Protein AF-A0A0S8F5G3-F1 (afdb_monomer_lite)

Radius of gyration: 16.5 Å; chains: 1; bounding box: 45×25×39 Å

Foldseek 3Di:
DDPVVVCVLQPPVLVVLLVLLVVLLVLEDDAPDDQDCDDPSNCRRPVSLVVLVVSLVVLQVQLVVLVVVLVVDDDVVNVSSVVSNVSSVVSSVSSCVRCVRNVVSVVVD

Sequence (109 aa):
MSTKQLLSQLGVLRITLLALALLTVVLRPAPGAEAVYEGWAFVRTVLLPALAPLLFMGVMFDALMARVMMVEKGDAQRQRYRRVAWLSFATGVVLVVFWLPYFMGLWGT

pLDDT: mean 87.62, std 10.65, range [50.44, 97.62]

Secondary structure (DSSP, 8-state):
--HHHHHHHH-HHHHHHHHHHHHHHHTPPPTT-----SHHHHIIIIIHHHHHHHHHHHHHHHHHHHHHHHHHS-HHHHHHHHHHHHHHHHHHHHHHHHHHHHHHHHH--

Structure (mmCIF, N/CA/C/O backbone):
data_AF-A0A0S8F5G3-F1
#
_entry.id   AF-A0A0S8F5G3-F1
#
loop_
_atom_site.group_PDB
_atom_site.id
_atom_site.type_symbol
_atom_site.label_atom_id
_atom_site.label_alt_id
_atom_site.label_comp_id
_atom_site.label_asym_id
_atom_site.label_entity_id
_atom_site.label_seq_id
_atom_site.pdbx_PDB_ins_code
_atom_site.Cartn_x
_atom_site.Cartn_y
_atom_site.Cartn_z
_atom_site.occupancy
_atom_site.B_iso_or_equiv
_atom_site.auth_seq_id
_atom_site.auth_comp_id
_atom_site.auth_asym_id
_atom_site.auth_atom_id
_atom_site.pdbx_PDB_model_num
ATOM 1 N N . MET A 1 1 ? -23.349 -1.047 -2.632 1.00 50.44 1 MET A N 1
ATOM 2 C CA . MET A 1 1 ? -22.884 -0.084 -1.602 1.00 50.44 1 MET A CA 1
ATOM 3 C C . MET A 1 1 ? -22.523 1.216 -2.299 1.00 50.44 1 MET A C 1
ATOM 5 O O . MET A 1 1 ? -21.810 1.160 -3.289 1.00 50.44 1 MET A O 1
ATOM 9 N N . SER A 1 2 ? -23.033 2.360 -1.837 1.00 64.44 2 SER A N 1
ATOM 10 C CA . SER A 1 2 ? -22.714 3.664 -2.442 1.00 64.44 2 SER A CA 1
ATOM 11 C C . SER A 1 2 ? -21.271 4.084 -2.114 1.00 64.44 2 SER A C 1
ATOM 13 O O . SER A 1 2 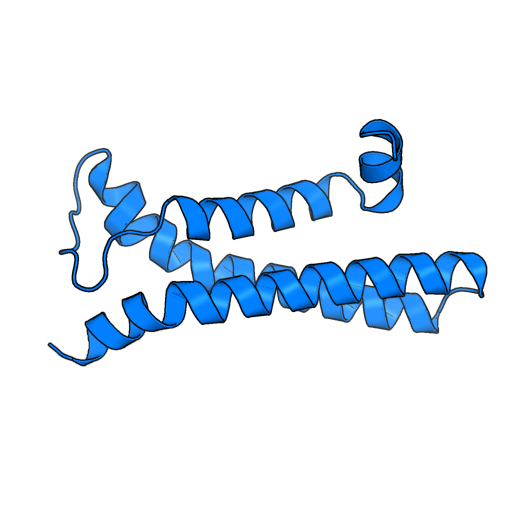? -20.807 3.859 -0.994 1.00 64.44 2 SER A O 1
ATOM 15 N N . THR A 1 3 ? -20.553 4.716 -3.049 1.00 64.19 3 THR A N 1
ATOM 16 C CA . THR A 1 3 ? -19.165 5.200 -2.858 1.00 64.19 3 THR A CA 1
ATOM 17 C C . THR A 1 3 ? -19.038 6.149 -1.661 1.00 64.19 3 THR A C 1
ATOM 19 O O . THR A 1 3 ? -18.063 6.085 -0.912 1.00 64.19 3 THR A O 1
ATOM 22 N N . LYS A 1 4 ? -20.080 6.949 -1.394 1.00 68.56 4 LYS A N 1
ATOM 23 C CA . LYS A 1 4 ? -20.170 7.829 -0.216 1.00 68.56 4 LYS A CA 1
ATOM 24 C C . LYS A 1 4 ? -20.211 7.054 1.111 1.00 68.56 4 LYS A C 1
ATOM 26 O O . LYS A 1 4 ? -19.621 7.493 2.094 1.00 68.56 4 LYS A O 1
ATOM 31 N N . GLN A 1 5 ? -20.856 5.884 1.142 1.00 65.19 5 GLN A N 1
ATOM 32 C CA . GLN A 1 5 ? -20.872 5.014 2.327 1.00 65.19 5 GLN A CA 1
ATOM 33 C C . GLN A 1 5 ? -19.525 4.324 2.553 1.00 65.19 5 GLN A C 1
ATOM 35 O O . GLN A 1 5 ? -19.135 4.132 3.700 1.00 65.19 5 GLN A O 1
ATOM 40 N N . LEU A 1 6 ? -18.794 3.974 1.489 1.00 60.22 6 LEU A N 1
ATOM 41 C CA . LEU A 1 6 ? -17.434 3.440 1.620 1.00 60.22 6 LEU A CA 1
ATOM 42 C C . LEU A 1 6 ? -16.488 4.481 2.232 1.00 60.22 6 LEU A C 1
ATOM 44 O O . LEU A 1 6 ? -15.765 4.162 3.175 1.00 60.22 6 LEU A O 1
ATOM 48 N N . LEU A 1 7 ? -16.565 5.734 1.770 1.00 64.56 7 LEU A N 1
ATOM 49 C CA . LEU A 1 7 ? -15.787 6.856 2.308 1.00 64.56 7 LEU A CA 1
ATOM 50 C C . LEU A 1 7 ? -16.056 7.100 3.801 1.00 64.56 7 LEU A C 1
ATOM 52 O O . LEU A 1 7 ? -15.105 7.256 4.567 1.00 64.56 7 LEU A O 1
ATOM 56 N N . SER A 1 8 ? -17.318 7.062 4.248 1.00 64.75 8 SER A N 1
ATOM 57 C CA . SER A 1 8 ? -17.636 7.251 5.674 1.00 64.75 8 SER A CA 1
ATOM 58 C C . SER A 1 8 ? -17.307 6.030 6.547 1.00 64.75 8 SER A C 1
ATOM 60 O O . SER A 1 8 ? -17.022 6.179 7.740 1.00 64.75 8 SER A O 1
ATOM 62 N N . GLN A 1 9 ? -17.300 4.816 5.976 1.00 63.00 9 GLN A N 1
ATOM 63 C CA . GLN A 1 9 ? -17.018 3.571 6.703 1.00 63.00 9 GLN A CA 1
ATOM 64 C C . GLN A 1 9 ? -15.526 3.219 6.794 1.00 63.00 9 GLN A C 1
ATOM 66 O O . GLN A 1 9 ? -15.084 2.680 7.809 1.00 63.00 9 GLN A O 1
ATOM 71 N N . LEU A 1 10 ? -14.716 3.530 5.792 1.00 69.25 10 LEU A N 1
ATOM 72 C CA . LEU A 1 10 ? -13.276 3.258 5.844 1.00 69.25 10 LEU A CA 1
ATOM 73 C C . LEU A 1 10 ? -12.487 4.479 6.323 1.00 69.25 10 LEU A C 1
ATOM 75 O O . LEU A 1 10 ? -11.468 4.323 6.993 1.00 69.25 10 LEU A O 1
ATOM 79 N N . GLY A 1 11 ? -13.004 5.685 6.086 1.00 82.94 11 GLY A N 1
ATOM 80 C CA . GLY A 1 11 ? -12.255 6.923 6.258 1.00 82.94 11 GLY A CA 1
ATOM 81 C C . GLY A 1 11 ? -11.360 7.178 5.045 1.00 82.94 11 GLY A C 1
ATOM 82 O O . GLY A 1 11 ? -10.753 6.256 4.498 1.00 82.94 11 GLY A O 1
ATOM 83 N N . VAL A 1 12 ? -11.286 8.443 4.627 1.00 86.56 12 VAL A N 1
ATOM 84 C CA . VAL A 1 12 ? -10.576 8.871 3.409 1.00 86.56 12 VAL A CA 1
ATOM 85 C C . VAL A 1 12 ? -9.124 8.393 3.411 1.00 86.56 12 VAL A C 1
ATOM 87 O O . VAL A 1 12 ? -8.680 7.807 2.432 1.00 86.56 12 VAL A O 1
ATOM 90 N N . LEU A 1 13 ? -8.424 8.543 4.540 1.00 88.31 13 LEU A N 1
ATOM 91 C CA . LEU A 1 13 ? -7.023 8.146 4.682 1.00 88.31 13 LEU A CA 1
ATOM 92 C C . LEU A 1 13 ? -6.778 6.670 4.331 1.00 88.31 13 LEU A C 1
ATOM 94 O O . LEU A 1 13 ? -5.829 6.363 3.615 1.00 88.31 13 LEU A O 1
ATOM 98 N N . ARG A 1 14 ? -7.645 5.758 4.794 1.00 91.06 14 ARG A N 1
ATOM 99 C CA . ARG A 1 14 ? -7.496 4.322 4.513 1.00 91.06 14 ARG A CA 1
ATOM 100 C C . ARG A 1 14 ? -7.709 4.020 3.045 1.00 91.06 14 ARG A C 1
ATOM 102 O O . ARG A 1 14 ? -6.944 3.265 2.465 1.00 91.06 14 ARG A O 1
ATOM 109 N N . ILE A 1 15 ? -8.728 4.624 2.436 1.00 91.44 15 ILE A N 1
ATOM 110 C CA . ILE A 1 15 ? -8.991 4.434 1.007 1.00 91.44 15 ILE A CA 1
ATOM 111 C C . ILE A 1 15 ? -7.798 4.923 0.192 1.00 91.44 15 ILE A C 1
ATOM 113 O O . ILE A 1 15 ? -7.356 4.206 -0.698 1.00 91.44 15 ILE A O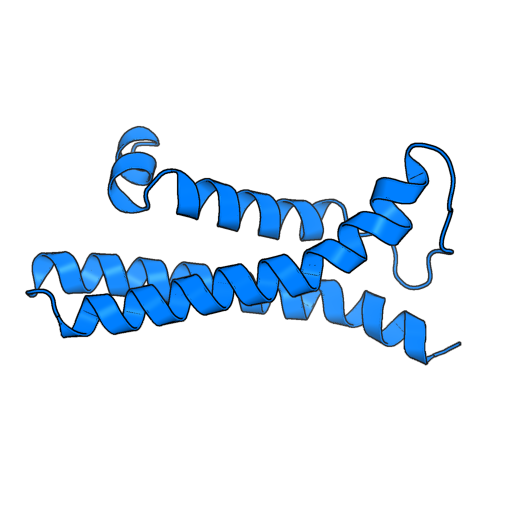 1
ATOM 117 N N . THR A 1 16 ? -7.240 6.087 0.529 1.00 93.12 16 THR A N 1
ATOM 118 C CA . THR A 1 16 ? -6.040 6.604 -0.133 1.00 93.12 16 THR A CA 1
ATOM 119 C C . THR A 1 16 ? -4.859 5.653 0.035 1.00 93.12 16 THR A C 1
ATOM 121 O O . THR A 1 16 ? -4.194 5.344 -0.948 1.00 93.12 16 THR A O 1
ATOM 124 N N . LEU A 1 17 ? -4.625 5.131 1.242 1.00 94.44 17 LEU A N 1
ATOM 125 C CA . LEU A 1 17 ? -3.537 4.187 1.500 1.00 94.44 17 LEU A CA 1
ATOM 126 C C . LEU A 1 17 ? -3.687 2.895 0.682 1.00 94.44 17 LEU A C 1
ATOM 128 O O . LEU A 1 17 ? -2.738 2.474 0.023 1.00 94.44 17 LEU A O 1
ATOM 132 N N . LEU A 1 18 ? -4.880 2.292 0.683 1.00 94.94 18 LEU A N 1
ATOM 133 C CA . LEU A 1 18 ? -5.164 1.081 -0.090 1.00 94.94 18 LEU A CA 1
ATOM 134 C C . LEU A 1 18 ? -5.063 1.344 -1.598 1.00 94.94 18 LEU A C 1
ATOM 136 O O . LEU A 1 18 ? -4.495 0.536 -2.326 1.00 94.94 18 LEU A O 1
ATOM 140 N N . ALA A 1 19 ? -5.566 2.486 -2.071 1.00 95.19 19 ALA A N 1
ATOM 141 C CA . ALA A 1 19 ? -5.482 2.870 -3.475 1.00 95.19 19 ALA A CA 1
ATOM 142 C C . ALA A 1 19 ? -4.029 3.067 -3.921 1.00 95.19 19 ALA A C 1
ATOM 144 O O . ALA A 1 19 ? -3.649 2.551 -4.967 1.00 95.19 19 ALA A O 1
ATOM 145 N N . LEU A 1 20 ? -3.203 3.748 -3.120 1.00 95.75 20 LEU A N 1
ATOM 146 C CA . LEU A 1 20 ? -1.777 3.917 -3.402 1.00 95.75 20 LEU A CA 1
ATOM 147 C C . LEU A 1 20 ? -1.043 2.573 -3.403 1.00 95.75 20 LEU A C 1
ATOM 149 O O . LEU A 1 20 ? -0.269 2.312 -4.319 1.00 95.75 20 LEU A O 1
ATOM 153 N N . ALA A 1 21 ? -1.318 1.701 -2.429 1.00 95.75 21 ALA A N 1
ATOM 154 C CA . ALA A 1 21 ? -0.754 0.354 -2.378 1.00 95.75 21 ALA A CA 1
ATOM 155 C C . ALA A 1 21 ? -1.085 -0.458 -3.640 1.00 95.75 21 ALA A C 1
ATOM 157 O O . ALA A 1 21 ? -0.206 -1.070 -4.237 1.00 95.75 21 ALA A O 1
ATOM 158 N N . LEU A 1 22 ? -2.338 -0.434 -4.092 1.00 96.44 22 LEU A N 1
ATOM 159 C CA . LEU A 1 22 ? -2.735 -1.139 -5.311 1.00 96.44 22 LEU A CA 1
ATOM 160 C C . LEU A 1 22 ? -2.180 -0.473 -6.576 1.00 96.44 22 LEU A C 1
ATOM 162 O O . LEU A 1 22 ? -1.839 -1.163 -7.535 1.00 96.44 22 LEU A O 1
ATOM 166 N N . LEU A 1 23 ? -2.031 0.852 -6.577 1.00 95.75 23 LEU A N 1
ATOM 167 C CA . LEU A 1 23 ? -1.443 1.581 -7.695 1.00 95.75 23 LEU A CA 1
ATOM 168 C C . LEU A 1 23 ? 0.009 1.155 -7.941 1.00 95.75 23 LEU A C 1
ATOM 170 O O . LEU A 1 23 ? 0.393 0.976 -9.096 1.00 95.75 23 LEU A O 1
ATOM 174 N N . THR A 1 24 ? 0.805 0.929 -6.888 1.00 94.44 24 THR A N 1
ATOM 175 C CA . THR A 1 24 ? 2.188 0.454 -7.070 1.00 94.44 24 THR A CA 1
ATOM 176 C C . THR A 1 24 ? 2.240 -0.941 -7.685 1.00 94.44 24 THR A C 1
ATOM 178 O O . THR A 1 24 ? 3.117 -1.207 -8.500 1.00 94.44 24 THR A O 1
ATOM 181 N N . VAL A 1 25 ? 1.273 -1.810 -7.373 1.00 93.94 25 VAL A N 1
ATOM 182 C CA . VAL A 1 25 ? 1.153 -3.142 -7.987 1.00 93.94 25 VAL A CA 1
ATOM 183 C C . VAL A 1 25 ? 0.844 -3.040 -9.478 1.00 93.94 25 VAL A C 1
ATOM 185 O O . VAL A 1 25 ? 1.468 -3.731 -10.281 1.00 93.94 25 VAL A O 1
ATOM 188 N N . VAL A 1 26 ? -0.092 -2.167 -9.860 1.00 94.38 26 VAL A N 1
ATOM 189 C CA . VAL A 1 26 ? -0.484 -1.966 -11.266 1.00 94.38 26 VAL A CA 1
ATOM 190 C C . VAL A 1 26 ? 0.662 -1.371 -12.083 1.00 94.38 26 VAL A C 1
ATOM 192 O O . VAL A 1 26 ? 0.899 -1.783 -13.215 1.00 94.38 26 VAL A O 1
ATOM 195 N N . LEU A 1 27 ? 1.390 -0.417 -11.505 1.00 92.81 27 LEU A N 1
ATOM 196 C CA . LEU A 1 27 ? 2.466 0.302 -12.184 1.00 92.81 27 LEU A CA 1
ATOM 197 C C . LEU A 1 27 ? 3.837 -0.375 -12.057 1.00 92.81 27 LEU A C 1
ATOM 199 O O . LEU A 1 27 ? 4.829 0.182 -12.538 1.00 92.81 27 LEU A O 1
ATOM 203 N N . ARG A 1 28 ? 3.913 -1.566 -11.446 1.00 90.25 28 ARG A N 1
ATOM 204 C CA . ARG A 1 28 ? 5.184 -2.255 -11.206 1.00 90.25 28 ARG A CA 1
ATOM 205 C C . ARG A 1 28 ? 6.006 -2.396 -12.504 1.00 90.25 28 ARG A C 1
ATOM 207 O O . ARG A 1 28 ? 5.440 -2.619 -13.588 1.00 90.25 28 ARG A O 1
ATOM 214 N N . PRO A 1 29 ? 7.335 -2.244 -12.436 1.00 89.62 29 PRO A N 1
ATOM 215 C CA . PRO A 1 29 ? 8.212 -2.583 -13.550 1.00 89.62 29 PRO A CA 1
ATOM 216 C C . PRO A 1 29 ? 8.222 -4.101 -13.795 1.00 89.62 29 PRO A C 1
ATOM 218 O O . PRO A 1 29 ? 7.804 -4.893 -12.946 1.00 89.62 29 PRO A O 1
ATOM 221 N N . ALA A 1 30 ? 8.677 -4.511 -14.980 1.00 86.25 30 ALA A N 1
ATOM 222 C CA . ALA A 1 30 ? 8.897 -5.925 -15.266 1.00 86.25 30 ALA A CA 1
ATOM 223 C C . ALA A 1 30 ? 10.021 -6.487 -14.366 1.00 86.25 30 ALA A C 1
ATOM 225 O O . ALA A 1 30 ? 10.936 -5.738 -14.009 1.00 86.25 30 ALA A O 1
ATOM 226 N N . PRO A 1 31 ? 9.979 -7.778 -13.990 1.00 82.62 31 PRO A N 1
ATOM 227 C CA . PRO A 1 31 ? 11.092 -8.417 -13.291 1.00 82.62 31 PRO A CA 1
ATOM 228 C C . PRO A 1 31 ? 12.390 -8.278 -14.098 1.00 82.62 31 PRO A C 1
ATOM 230 O O . PRO A 1 31 ? 12.375 -8.492 -15.308 1.00 82.62 31 PRO A O 1
ATOM 233 N N . GLY A 1 32 ? 13.488 -7.902 -13.436 1.00 79.12 32 GLY A N 1
ATOM 234 C CA . GLY A 1 32 ? 14.790 -7.698 -14.086 1.00 79.12 32 GLY A CA 1
ATOM 235 C C . GLY A 1 32 ? 14.920 -6.403 -14.898 1.00 79.12 32 GLY A C 1
ATOM 236 O O . GLY A 1 32 ? 15.892 -6.249 -15.628 1.00 79.12 32 GLY A O 1
ATOM 237 N N . ALA A 1 33 ? 13.962 -5.474 -14.805 1.00 84.44 33 ALA A N 1
ATOM 238 C CA . ALA A 1 33 ? 14.106 -4.161 -15.427 1.00 84.44 33 ALA A CA 1
ATOM 239 C C . ALA A 1 33 ? 15.287 -3.386 -14.818 1.00 84.44 33 ALA A C 1
ATOM 241 O O . ALA A 1 33 ? 15.407 -3.297 -13.595 1.00 84.44 33 ALA A O 1
ATOM 242 N N . GLU A 1 34 ? 16.120 -2.789 -15.672 1.00 84.50 34 GLU A N 1
ATOM 243 C CA . GLU A 1 34 ? 17.246 -1.962 -15.234 1.00 84.50 34 GLU A CA 1
ATOM 244 C C . GLU A 1 34 ? 16.777 -0.684 -14.525 1.00 84.50 34 GLU A C 1
ATOM 246 O O . GLU A 1 34 ? 15.762 -0.070 -14.875 1.00 84.50 34 GLU A O 1
ATOM 251 N N . ALA A 1 35 ? 17.545 -0.266 -13.518 1.00 86.69 35 ALA A N 1
ATOM 252 C CA . ALA A 1 35 ? 17.301 0.977 -12.807 1.00 86.69 35 ALA A CA 1
ATOM 253 C C . ALA A 1 35 ? 17.701 2.171 -13.684 1.00 86.69 35 ALA A C 1
ATOM 255 O O . ALA A 1 35 ? 18.881 2.438 -13.895 1.00 86.69 35 ALA A O 1
ATOM 256 N N . VAL A 1 36 ? 16.708 2.917 -14.168 1.00 90.94 36 VAL A N 1
ATOM 257 C CA . VAL A 1 36 ? 16.928 4.174 -14.889 1.00 90.94 36 VAL A CA 1
ATOM 258 C C . VAL A 1 36 ? 16.834 5.340 -13.908 1.00 90.94 36 VAL A C 1
ATOM 260 O O . VAL A 1 36 ? 15.852 5.455 -13.178 1.00 90.94 36 VAL A O 1
ATOM 263 N N . TYR A 1 37 ? 17.841 6.214 -13.893 1.00 89.81 37 TYR A N 1
ATOM 264 C CA . TYR A 1 37 ? 17.926 7.335 -12.944 1.00 89.81 37 TYR A CA 1
ATOM 265 C C . TYR A 1 37 ? 17.422 8.675 -13.494 1.00 89.81 37 TYR A C 1
ATOM 267 O O . TYR A 1 37 ? 17.472 9.687 -12.801 1.00 89.81 37 TYR A O 1
ATOM 275 N N . GLU A 1 38 ? 16.891 8.681 -14.717 1.00 90.06 38 GLU A N 1
ATOM 276 C CA . GLU A 1 38 ? 16.448 9.891 -15.404 1.00 90.06 38 GLU A CA 1
ATOM 277 C C . GLU A 1 38 ? 15.011 9.779 -15.935 1.00 90.06 38 GLU A C 1
ATOM 279 O O . GLU A 1 38 ? 14.499 8.700 -16.255 1.00 90.06 38 GLU A O 1
ATOM 284 N N . GLY A 1 39 ? 14.351 10.934 -16.040 1.00 89.44 39 GLY A N 1
ATOM 285 C CA . GLY A 1 39 ? 13.026 11.071 -16.639 1.00 89.44 39 GLY A CA 1
ATOM 286 C C . GLY A 1 39 ? 11.913 10.300 -15.919 1.00 89.44 39 GLY A C 1
ATOM 287 O O . GLY A 1 39 ? 11.995 9.958 -14.741 1.00 89.44 39 GLY A O 1
ATOM 288 N N . TRP A 1 40 ? 10.832 10.017 -16.649 1.00 89.38 40 TRP A N 1
ATOM 289 C CA . TRP A 1 40 ? 9.672 9.286 -16.119 1.00 89.38 40 TRP A CA 1
ATOM 290 C C . TRP A 1 40 ? 9.971 7.822 -15.772 1.00 89.38 40 TRP A C 1
ATOM 292 O O . TRP A 1 40 ? 9.249 7.222 -14.974 1.00 89.38 40 TRP A O 1
ATOM 302 N N . ALA A 1 41 ? 11.038 7.250 -16.335 1.00 89.56 41 ALA A N 1
ATOM 303 C CA . ALA A 1 41 ? 11.457 5.886 -16.042 1.00 89.56 41 ALA A CA 1
ATOM 304 C C . ALA A 1 41 ? 11.900 5.732 -14.578 1.00 89.56 41 ALA A C 1
ATOM 306 O O . ALA A 1 41 ? 11.493 4.760 -13.944 1.00 89.56 41 ALA A O 1
ATOM 307 N N . PHE A 1 42 ? 12.579 6.736 -14.004 1.00 92.00 42 PHE A N 1
ATOM 308 C CA . PHE A 1 42 ? 12.992 6.757 -12.593 1.00 92.00 42 PHE A CA 1
ATOM 309 C C . PHE A 1 42 ? 11.847 6.482 -11.615 1.00 92.00 42 PHE A C 1
ATOM 311 O O . PHE A 1 42 ? 11.988 5.696 -10.672 1.00 92.00 42 PHE A O 1
ATOM 318 N N . VAL A 1 43 ? 10.678 7.081 -11.860 1.00 90.56 43 VAL A N 1
ATOM 319 C CA . VAL A 1 43 ? 9.493 6.868 -11.019 1.00 90.56 43 VAL A CA 1
ATOM 320 C C . VAL A 1 43 ? 9.122 5.386 -10.992 1.00 90.56 43 VAL A C 1
ATOM 322 O O . VAL A 1 43 ? 8.808 4.834 -9.939 1.00 90.56 43 VAL A O 1
ATOM 325 N N . ARG A 1 44 ? 9.183 4.721 -12.145 1.00 90.12 44 ARG A N 1
ATOM 326 C CA . ARG A 1 44 ? 8.756 3.332 -12.287 1.00 90.12 44 ARG A CA 1
ATOM 327 C C . ARG A 1 44 ? 9.802 2.327 -11.815 1.00 90.12 44 ARG A C 1
ATOM 329 O O . ARG A 1 44 ? 9.430 1.329 -11.207 1.00 90.12 44 ARG A O 1
ATOM 336 N N . THR A 1 45 ? 11.077 2.573 -12.102 1.00 90.38 45 THR A N 1
ATOM 337 C CA . THR A 1 45 ? 12.169 1.614 -11.871 1.00 90.38 45 THR A CA 1
ATOM 338 C C . THR A 1 45 ? 12.851 1.787 -10.520 1.00 90.38 45 THR A C 1
ATOM 340 O O . THR A 1 45 ? 13.478 0.849 -10.044 1.00 90.38 45 THR A O 1
ATOM 343 N N . VAL A 1 46 ? 12.722 2.953 -9.878 1.00 90.56 46 VAL A N 1
ATOM 344 C CA . VAL A 1 46 ? 13.384 3.242 -8.594 1.00 90.56 46 VAL A CA 1
ATOM 345 C C . VAL A 1 46 ? 12.373 3.633 -7.521 1.00 90.56 46 VAL A C 1
ATOM 347 O O . VAL A 1 46 ? 12.314 2.999 -6.467 1.00 90.56 46 VAL A O 1
ATOM 350 N N . LEU A 1 47 ? 11.533 4.638 -7.789 1.00 92.94 47 LEU A N 1
ATOM 351 C CA . LEU A 1 47 ? 10.642 5.189 -6.764 1.00 92.94 47 LEU A CA 1
ATOM 352 C C . LEU A 1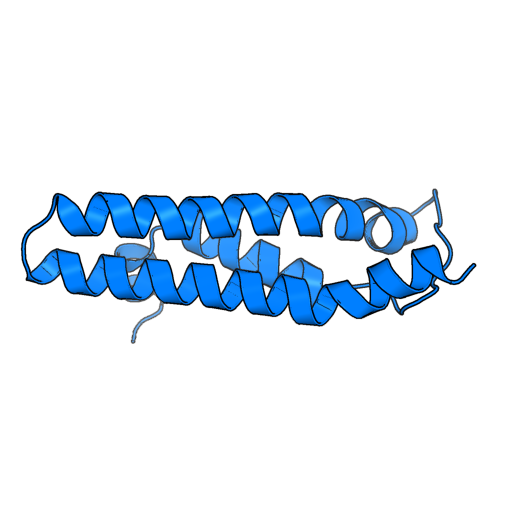 47 ? 9.534 4.207 -6.354 1.00 92.94 47 LEU A C 1
ATOM 354 O O . LEU A 1 47 ? 9.352 3.950 -5.167 1.00 92.94 47 LEU A O 1
ATOM 358 N N . LEU A 1 48 ? 8.795 3.634 -7.310 1.00 93.62 48 LEU A N 1
ATOM 359 C CA . LEU A 1 48 ? 7.713 2.685 -7.015 1.00 93.62 48 LEU A CA 1
ATOM 360 C C . LEU A 1 48 ? 8.192 1.437 -6.246 1.00 93.62 48 LEU A C 1
ATOM 362 O O . LEU A 1 48 ? 7.552 1.105 -5.243 1.00 93.62 48 LEU A O 1
ATOM 366 N N . PRO A 1 49 ? 9.307 0.778 -6.628 1.00 92.75 49 PRO A N 1
ATOM 367 C CA . PRO A 1 49 ? 9.880 -0.309 -5.838 1.00 92.75 49 PRO A CA 1
ATOM 368 C C . PRO A 1 49 ? 10.253 0.089 -4.411 1.00 92.75 49 PRO A C 1
ATOM 370 O O . PRO A 1 49 ? 10.048 -0.702 -3.496 1.00 92.75 49 PRO A O 1
ATOM 373 N N . ALA A 1 50 ? 10.749 1.312 -4.199 1.00 93.31 50 ALA A N 1
ATOM 374 C CA . ALA A 1 50 ? 11.059 1.818 -2.862 1.00 93.31 50 ALA A CA 1
ATOM 375 C C . ALA A 1 50 ? 9.794 2.112 -2.033 1.00 93.31 50 ALA A C 1
ATOM 377 O O . ALA A 1 50 ? 9.777 1.907 -0.819 1.00 93.31 50 ALA A O 1
ATOM 378 N N . LEU A 1 51 ? 8.708 2.555 -2.676 1.00 95.38 51 LEU A N 1
ATOM 379 C CA . LEU A 1 51 ? 7.426 2.813 -2.014 1.00 95.38 51 LEU A CA 1
ATOM 380 C C . LEU A 1 51 ? 6.680 1.530 -1.634 1.00 95.38 51 LEU A C 1
ATOM 382 O O . LEU A 1 51 ? 5.952 1.526 -0.643 1.00 95.38 51 LEU A O 1
ATOM 386 N N . ALA A 1 52 ? 6.845 0.444 -2.390 1.00 95.00 52 ALA A N 1
ATOM 387 C CA . ALA A 1 52 ? 6.163 -0.824 -2.140 1.00 95.00 52 ALA A CA 1
ATOM 388 C C . ALA A 1 52 ? 6.324 -1.356 -0.695 1.00 95.00 52 ALA A C 1
ATOM 390 O O . ALA A 1 52 ? 5.297 -1.599 -0.053 1.00 95.00 52 ALA A O 1
ATOM 391 N N . PRO A 1 53 ? 7.542 -1.484 -0.122 1.00 95.56 53 PRO A N 1
ATOM 392 C CA . PRO A 1 53 ? 7.711 -1.911 1.266 1.00 95.56 53 PRO A CA 1
ATOM 393 C C . PRO A 1 53 ? 7.180 -0.883 2.277 1.00 95.56 53 PRO A C 1
ATOM 395 O O . PRO A 1 53 ? 6.636 -1.277 3.306 1.00 95.56 53 PRO A O 1
ATOM 398 N N . LEU A 1 54 ? 7.262 0.423 1.991 1.00 96.94 54 LEU A N 1
ATOM 399 C CA . LEU A 1 54 ? 6.710 1.462 2.874 1.00 96.94 54 LEU A CA 1
ATOM 400 C C . LEU A 1 54 ? 5.182 1.369 2.960 1.00 96.94 54 LEU A C 1
ATOM 402 O O . LEU A 1 54 ? 4.607 1.412 4.048 1.00 96.94 54 LEU A O 1
ATOM 406 N N . LEU A 1 55 ? 4.521 1.195 1.815 1.00 97.12 55 LEU A N 1
ATOM 407 C CA . LEU A 1 55 ? 3.074 1.020 1.745 1.00 97.12 55 LEU A CA 1
ATOM 408 C C . LEU A 1 55 ? 2.646 -0.315 2.352 1.00 97.12 55 LEU A C 1
ATOM 410 O O . LEU A 1 55 ? 1.634 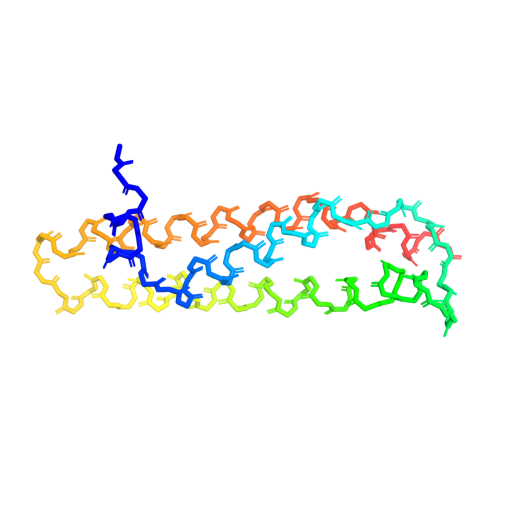-0.353 3.046 1.00 97.12 55 LEU A O 1
ATOM 414 N N . PHE A 1 56 ? 3.431 -1.382 2.174 1.00 97.50 56 PHE A N 1
ATOM 415 C CA . PHE A 1 56 ? 3.212 -2.643 2.880 1.00 97.50 56 PHE A CA 1
ATOM 416 C C . PHE A 1 56 ? 3.200 -2.428 4.397 1.00 97.50 56 PHE A C 1
ATOM 418 O O . PHE A 1 56 ? 2.222 -2.791 5.052 1.00 97.50 56 PHE A O 1
ATOM 425 N N . MET A 1 57 ? 4.224 -1.768 4.948 1.00 97.44 57 MET A N 1
ATOM 426 C CA . MET A 1 57 ? 4.289 -1.472 6.382 1.00 97.44 57 MET A CA 1
ATOM 427 C C . MET A 1 57 ? 3.104 -0.620 6.841 1.00 97.44 57 MET A C 1
ATOM 429 O O . MET A 1 57 ? 2.468 -0.948 7.841 1.00 97.44 57 MET A O 1
ATOM 433 N N . GLY A 1 58 ? 2.749 0.426 6.089 1.00 96.44 58 GLY A N 1
ATOM 434 C CA . GLY A 1 58 ? 1.603 1.281 6.407 1.00 96.44 58 GLY A CA 1
ATOM 435 C C . GLY A 1 58 ? 0.274 0.519 6.427 1.00 96.44 58 GLY A C 1
ATOM 436 O O . GLY A 1 58 ? -0.534 0.691 7.339 1.00 96.44 58 GLY A O 1
ATOM 437 N N . VAL A 1 59 ? 0.050 -0.363 5.453 1.00 97.00 59 VAL A N 1
ATOM 438 C CA . VAL A 1 59 ? -1.169 -1.177 5.365 1.00 97.00 59 VAL A CA 1
ATOM 439 C C . VAL A 1 59 ? -1.213 -2.238 6.474 1.00 97.00 59 VAL A C 1
ATOM 441 O O . VAL A 1 59 ? -2.271 -2.460 7.066 1.00 97.00 59 VAL A O 1
ATOM 444 N N . MET A 1 60 ? -0.085 -2.869 6.815 1.00 97.56 60 MET A N 1
ATOM 445 C CA . MET A 1 60 ? -0.013 -3.801 7.951 1.00 97.56 60 MET A CA 1
ATOM 446 C C . MET A 1 60 ? -0.247 -3.094 9.284 1.00 97.56 60 MET A C 1
ATOM 448 O O . MET A 1 60 ? -0.956 -3.618 10.146 1.00 97.56 60 MET A O 1
ATOM 452 N N . PHE A 1 61 ? 0.275 -1.878 9.434 1.00 96.94 61 PHE A N 1
ATOM 453 C CA . PHE A 1 61 ? 0.012 -1.047 10.599 1.00 96.94 61 PHE A CA 1
ATOM 454 C C . PHE A 1 61 ? -1.475 -0.683 10.720 1.00 96.94 61 PHE A C 1
ATOM 456 O O . PHE A 1 61 ? -2.048 -0.801 11.802 1.00 96.94 61 PHE A O 1
ATOM 463 N N . ASP A 1 62 ? -2.144 -0.326 9.619 1.00 94.44 62 ASP A N 1
ATOM 464 C CA . ASP A 1 62 ? -3.593 -0.083 9.633 1.00 94.44 62 ASP A CA 1
ATOM 465 C C . ASP A 1 62 ? -4.388 -1.351 9.996 1.00 94.44 62 ASP A C 1
ATOM 467 O O . ASP A 1 62 ? -5.329 -1.281 10.789 1.00 94.44 62 ASP A O 1
ATOM 471 N N . ALA A 1 63 ? -3.974 -2.525 9.503 1.00 95.06 63 ALA A N 1
ATOM 472 C CA . ALA A 1 63 ? -4.588 -3.798 9.882 1.00 95.06 63 ALA A CA 1
ATOM 473 C C . ALA A 1 63 ? -4.455 -4.075 11.391 1.00 95.06 63 ALA A C 1
ATOM 475 O O . ALA A 1 63 ? -5.429 -4.470 12.041 1.00 95.06 63 ALA A O 1
ATOM 476 N N . LEU A 1 64 ? -3.271 -3.824 11.961 1.00 95.44 64 LEU A N 1
ATOM 477 C CA . LEU A 1 64 ? -3.006 -3.944 13.394 1.00 95.44 64 LEU A CA 1
ATOM 478 C C . LEU A 1 64 ? -3.876 -2.973 14.200 1.00 95.44 64 LEU A C 1
ATOM 480 O O . LEU A 1 64 ? -4.573 -3.397 15.120 1.00 95.44 64 LEU A O 1
ATOM 484 N N . MET A 1 65 ? -3.900 -1.694 13.826 1.00 93.25 65 MET A N 1
ATOM 485 C CA . MET A 1 65 ? -4.700 -0.673 14.508 1.00 93.25 65 MET A CA 1
ATOM 486 C C . MET A 1 65 ? -6.195 -0.981 14.436 1.00 93.25 65 MET A C 1
ATOM 488 O O . MET A 1 65 ? -6.916 -0.799 15.416 1.00 93.25 65 MET A O 1
ATOM 492 N N . ALA A 1 66 ? -6.675 -1.515 13.311 1.00 92.00 66 ALA A N 1
ATOM 493 C CA . ALA A 1 66 ? -8.048 -1.984 13.200 1.00 92.00 66 ALA A CA 1
ATOM 494 C C . ALA A 1 66 ? -8.335 -3.142 14.170 1.00 92.00 66 ALA A C 1
ATOM 496 O O . ALA A 1 66 ? -9.399 -3.162 14.788 1.00 92.00 66 ALA A O 1
ATOM 497 N N . ARG A 1 67 ? -7.392 -4.073 14.369 1.00 91.50 67 ARG A N 1
ATOM 498 C CA . ARG A 1 67 ? -7.532 -5.130 15.383 1.00 91.50 67 ARG A CA 1
ATOM 499 C C . ARG A 1 67 ? -7.517 -4.590 16.811 1.00 91.50 67 ARG A C 1
ATOM 501 O O . ARG A 1 67 ? -8.328 -5.052 17.605 1.00 91.50 67 ARG A O 1
ATOM 508 N N . VAL A 1 68 ? -6.658 -3.621 17.124 1.00 91.44 68 VAL A N 1
ATOM 509 C CA . VAL A 1 68 ? -6.615 -2.971 18.448 1.00 91.44 68 VAL A CA 1
ATOM 510 C C . VAL A 1 68 ? -7.955 -2.293 18.747 1.00 91.44 68 VAL A C 1
ATOM 512 O O . VAL A 1 68 ? -8.608 -2.611 19.737 1.00 91.44 68 VAL A O 1
ATOM 515 N N . MET A 1 69 ? -8.447 -1.468 17.821 1.00 88.56 69 MET A N 1
ATOM 516 C CA . MET A 1 69 ? -9.733 -0.767 17.951 1.00 88.56 69 MET A CA 1
ATOM 517 C C . MET A 1 69 ? -10.934 -1.720 18.045 1.00 88.56 69 MET A C 1
ATOM 519 O O . MET A 1 69 ? -11.954 -1.390 18.645 1.00 88.56 69 MET A O 1
ATOM 523 N N . MET A 1 70 ? -10.836 -2.914 17.453 1.00 88.25 70 MET A N 1
ATOM 524 C CA . MET A 1 70 ? -11.875 -3.942 17.539 1.00 88.25 70 MET A CA 1
ATOM 525 C C . MET A 1 70 ? -12.047 -4.489 18.965 1.00 88.25 70 MET A C 1
ATOM 527 O O . MET A 1 70 ? -13.139 -4.946 19.292 1.00 88.25 70 MET A O 1
ATOM 531 N N . VAL A 1 71 ? -10.995 -4.475 19.791 1.00 85.94 71 VAL A N 1
ATOM 532 C CA . VAL A 1 71 ? -11.052 -4.947 21.186 1.00 85.94 71 VAL A CA 1
ATOM 533 C C . VAL A 1 71 ? -11.713 -3.907 22.095 1.00 85.94 71 VAL A C 1
ATOM 535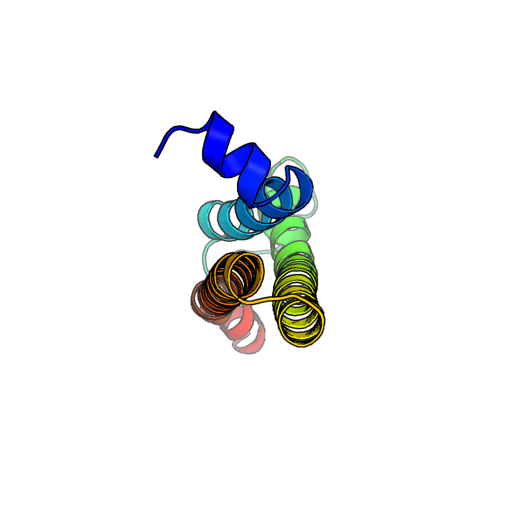 O O . VAL A 1 71 ? -12.418 -4.275 23.027 1.00 85.94 71 VAL A O 1
ATOM 538 N N . GLU A 1 72 ? -11.553 -2.620 21.790 1.00 82.00 72 GLU A N 1
ATOM 539 C CA . GLU A 1 72 ? -12.058 -1.513 22.614 1.00 82.00 72 GLU A CA 1
ATOM 540 C C . GLU A 1 72 ? -13.524 -1.123 22.344 1.00 82.00 72 GLU A C 1
ATOM 542 O O . GLU A 1 72 ? -14.115 -0.364 23.114 1.00 82.00 72 GLU A O 1
ATOM 547 N N . LYS A 1 73 ? -14.127 -1.567 21.231 1.00 80.38 73 LYS A N 1
ATOM 548 C CA . LYS A 1 73 ? -15.454 -1.102 20.778 1.00 80.38 73 LYS A CA 1
ATOM 549 C C . LYS A 1 73 ? -16.519 -2.205 20.828 1.00 80.38 73 LYS A C 1
ATOM 551 O O . LYS A 1 73 ? -16.236 -3.368 20.557 1.00 80.38 73 LYS A O 1
ATOM 556 N N . GLY A 1 74 ? -17.768 -1.805 21.100 1.00 77.56 74 GLY A N 1
ATOM 557 C CA . GLY A 1 74 ? -18.946 -2.687 21.123 1.00 77.56 74 GLY A CA 1
ATOM 558 C C . GLY A 1 74 ? -19.309 -3.323 19.769 1.00 77.56 74 GLY A C 1
ATOM 559 O O . GLY A 1 74 ? -18.718 -3.021 18.727 1.00 77.56 74 GLY A O 1
ATOM 560 N N . ASP A 1 75 ? -20.315 -4.202 19.777 1.00 72.62 75 ASP A N 1
ATOM 561 C CA . ASP A 1 75 ? -20.551 -5.207 18.724 1.00 72.62 75 ASP A CA 1
ATOM 562 C C . ASP A 1 75 ? -20.782 -4.661 17.302 1.00 72.62 75 ASP A C 1
ATOM 564 O O . ASP A 1 75 ? -20.268 -5.228 16.331 1.00 72.62 75 ASP A O 1
ATOM 568 N N . ALA A 1 76 ? -21.492 -3.539 17.142 1.00 71.44 76 ALA A N 1
ATOM 569 C CA . ALA A 1 76 ? -21.766 -2.962 15.820 1.00 71.44 76 ALA A CA 1
ATOM 570 C C . ALA A 1 76 ? -20.499 -2.389 15.147 1.00 71.44 76 ALA A C 1
ATOM 572 O O . ALA A 1 76 ? -20.268 -2.573 13.948 1.00 71.44 76 ALA A O 1
ATOM 573 N N . GLN A 1 77 ? -19.623 -1.741 15.918 1.00 78.38 77 GLN A N 1
ATOM 574 C CA . GLN A 1 77 ? -18.350 -1.198 15.437 1.00 78.38 77 GLN A CA 1
ATOM 575 C C . GLN A 1 77 ? -17.319 -2.313 15.229 1.00 78.38 77 GLN A C 1
ATOM 577 O O . GLN A 1 77 ? -16.489 -2.229 14.319 1.00 78.38 77 GLN A O 1
ATOM 582 N N . ARG A 1 78 ? -17.419 -3.401 15.997 1.00 83.25 78 ARG A N 1
ATOM 583 C CA . ARG A 1 78 ? -16.524 -4.558 15.926 1.00 83.25 78 ARG A CA 1
ATOM 584 C C . ARG A 1 78 ? -16.481 -5.197 14.534 1.00 83.25 78 ARG A C 1
ATOM 586 O O . ARG A 1 78 ? -15.404 -5.486 14.011 1.00 83.25 78 ARG A O 1
ATOM 593 N N . GLN A 1 79 ? -17.634 -5.354 13.878 1.00 84.31 79 GLN A N 1
ATOM 594 C CA . GLN A 1 79 ? -17.692 -5.912 12.518 1.00 84.31 79 GLN A CA 1
ATOM 595 C C . GLN A 1 79 ? -17.071 -4.993 11.457 1.00 84.31 79 GLN A C 1
ATOM 597 O O . GLN A 1 79 ? -16.516 -5.476 10.465 1.00 84.31 79 GLN A O 1
ATOM 602 N N . ARG A 1 80 ? -17.164 -3.670 11.641 1.00 84.62 80 ARG A N 1
ATOM 603 C CA . ARG A 1 80 ? -16.548 -2.681 10.746 1.00 84.62 80 ARG A CA 1
ATOM 604 C C . ARG A 1 80 ? -15.025 -2.764 10.827 1.00 84.62 80 ARG A C 1
ATOM 606 O O . ARG A 1 80 ? -14.382 -2.897 9.790 1.00 84.62 80 ARG A O 1
ATOM 613 N N . TYR A 1 81 ? -14.459 -2.768 12.033 1.00 88.62 81 TYR A N 1
ATOM 614 C CA . TYR A 1 81 ? -13.010 -2.894 12.222 1.00 88.62 81 TYR A CA 1
ATOM 615 C C . TYR A 1 81 ? -12.467 -4.250 11.765 1.00 88.62 81 TYR A C 1
ATOM 617 O O . TYR A 1 81 ? -11.401 -4.299 11.160 1.00 88.62 81 TYR A O 1
ATOM 625 N N . ARG A 1 82 ? -13.231 -5.337 11.934 1.00 90.38 82 ARG A N 1
ATOM 626 C CA . ARG A 1 82 ? -12.864 -6.646 11.374 1.00 90.38 82 ARG A CA 1
ATOM 627 C C . ARG A 1 82 ? -12.735 -6.612 9.849 1.00 90.38 82 ARG A C 1
ATOM 629 O O . ARG A 1 82 ? -11.800 -7.192 9.308 1.00 90.38 82 ARG A O 1
ATOM 636 N N . ARG A 1 83 ? -13.659 -5.935 9.156 1.00 89.62 83 ARG A N 1
ATOM 637 C CA . ARG A 1 83 ? -13.586 -5.756 7.696 1.00 89.62 83 ARG A CA 1
ATOM 638 C C . ARG A 1 83 ? -12.374 -4.923 7.289 1.00 89.62 83 ARG A C 1
ATOM 640 O O . ARG A 1 83 ? -11.680 -5.322 6.365 1.00 89.62 83 ARG A O 1
ATOM 647 N N . VAL A 1 84 ? -12.101 -3.819 7.990 1.00 90.81 84 VAL A N 1
ATOM 648 C CA . VAL A 1 84 ? -10.898 -2.998 7.753 1.00 90.81 84 VAL A CA 1
ATOM 649 C C . VAL A 1 84 ? -9.635 -3.844 7.910 1.00 90.81 84 VAL A C 1
ATOM 651 O O . VAL A 1 84 ? -8.830 -3.893 6.991 1.00 90.81 84 VAL A O 1
ATOM 654 N N . ALA A 1 85 ? -9.505 -4.571 9.022 1.00 93.25 85 ALA A N 1
ATOM 655 C CA . ALA A 1 85 ? -8.342 -5.410 9.290 1.00 93.25 85 ALA A CA 1
ATOM 656 C C . ALA A 1 85 ? -8.106 -6.439 8.175 1.00 93.25 85 ALA A C 1
ATOM 658 O O . ALA A 1 85 ? -6.983 -6.578 7.699 1.00 93.25 85 ALA A O 1
ATOM 659 N N . TRP A 1 86 ? -9.165 -7.116 7.720 1.00 94.94 86 TRP A N 1
ATOM 660 C CA . TRP A 1 86 ? -9.071 -8.079 6.622 1.00 94.94 86 TRP A CA 1
ATOM 661 C C . TRP A 1 86 ? -8.732 -7.439 5.276 1.00 94.94 86 TRP A C 1
ATOM 663 O O . TRP A 1 86 ? -7.926 -8.000 4.543 1.00 94.94 86 TRP A O 1
ATOM 673 N N . LEU A 1 87 ? -9.313 -6.282 4.946 1.00 94.25 87 LEU A N 1
ATOM 674 C CA . LEU A 1 87 ? -9.015 -5.565 3.700 1.00 94.25 87 LEU A CA 1
ATOM 675 C C . LEU A 1 87 ? -7.559 -5.096 3.654 1.00 94.25 87 LEU A C 1
ATOM 677 O O . LEU A 1 87 ? -6.876 -5.302 2.650 1.00 94.25 87 LEU A O 1
ATOM 681 N N . SER A 1 88 ? -7.077 -4.508 4.748 1.00 95.38 88 SER A N 1
ATOM 682 C CA . SER A 1 88 ? -5.693 -4.062 4.866 1.00 95.38 88 SER A CA 1
ATOM 683 C C . SER A 1 88 ? -4.749 -5.269 4.823 1.00 95.38 88 SER A C 1
ATOM 685 O O . SER A 1 88 ? -3.839 -5.311 4.000 1.00 95.38 88 SER A O 1
ATOM 687 N N . PHE A 1 89 ? -5.032 -6.335 5.577 1.00 96.81 89 PHE A N 1
ATOM 688 C CA . PHE A 1 89 ? -4.245 -7.569 5.509 1.00 96.81 89 PHE A CA 1
ATOM 689 C C . PHE A 1 89 ? -4.184 -8.165 4.092 1.00 96.81 89 PHE A C 1
ATOM 691 O O . PHE A 1 89 ? -3.097 -8.417 3.577 1.00 96.81 89 PHE A O 1
ATOM 698 N N . ALA A 1 90 ? -5.331 -8.318 3.424 1.00 97.25 90 ALA A N 1
ATOM 699 C CA . ALA A 1 90 ? -5.401 -8.829 2.055 1.00 97.25 90 ALA A CA 1
ATOM 700 C C . ALA A 1 90 ? -4.603 -7.959 1.072 1.00 97.25 90 ALA A C 1
ATOM 702 O O . ALA A 1 90 ? -3.907 -8.485 0.209 1.00 97.25 90 ALA A O 1
ATOM 703 N N . THR A 1 91 ? -4.642 -6.635 1.234 1.00 96.88 91 THR A N 1
ATOM 704 C CA . THR A 1 91 ? -3.862 -5.708 0.401 1.00 96.88 91 THR A CA 1
ATOM 705 C C . THR A 1 91 ? -2.358 -5.881 0.617 1.00 96.88 91 THR A C 1
ATOM 707 O O . THR A 1 91 ? -1.598 -5.870 -0.348 1.00 96.88 91 THR A O 1
ATOM 710 N N . GLY A 1 92 ? -1.909 -6.117 1.855 1.00 97.31 92 GLY A N 1
ATOM 711 C CA . GLY A 1 92 ? -0.508 -6.458 2.117 1.00 97.31 92 GLY A CA 1
ATOM 712 C C . GLY A 1 92 ? -0.090 -7.791 1.503 1.00 97.31 92 GLY A C 1
ATOM 713 O O . GLY A 1 92 ? 0.993 -7.878 0.932 1.00 97.31 92 GLY A O 1
ATOM 714 N N . VAL A 1 93 ? -0.956 -8.808 1.541 1.00 97.62 93 VAL A N 1
ATOM 715 C CA . VAL A 1 93 ? -0.703 -10.086 0.852 1.00 97.62 93 VAL A CA 1
ATOM 716 C C . VAL A 1 93 ? -0.567 -9.871 -0.657 1.00 97.62 93 VAL A C 1
ATOM 718 O O . VAL A 1 93 ? 0.367 -10.393 -1.260 1.00 97.62 93 VAL A O 1
ATOM 721 N N . VAL A 1 94 ? -1.439 -9.061 -1.265 1.00 97.31 94 VAL A N 1
ATOM 722 C CA . VAL A 1 94 ? -1.344 -8.692 -2.688 1.00 97.31 94 VAL A CA 1
ATOM 723 C C . VAL A 1 94 ? -0.016 -7.995 -2.986 1.00 97.31 94 VAL A C 1
ATOM 725 O O . VAL A 1 94 ? 0.651 -8.367 -3.948 1.00 97.31 94 VAL A O 1
ATOM 728 N N . LEU A 1 95 ? 0.406 -7.038 -2.153 1.00 96.69 95 LEU A N 1
ATOM 729 C CA . LEU A 1 95 ? 1.706 -6.384 -2.307 1.00 96.69 95 LEU A CA 1
ATOM 730 C C . LEU A 1 95 ? 2.844 -7.406 -2.310 1.00 96.69 95 LEU A C 1
ATOM 732 O O . LEU A 1 95 ? 3.642 -7.402 -3.241 1.00 96.69 95 LEU A O 1
ATOM 736 N N . VAL A 1 96 ? 2.891 -8.307 -1.325 1.00 96.00 96 VAL A N 1
ATOM 737 C CA . VAL A 1 96 ? 3.937 -9.336 -1.247 1.00 96.00 96 VAL A CA 1
ATOM 738 C C . VAL A 1 96 ? 3.911 -10.219 -2.489 1.00 96.00 96 VAL A C 1
ATOM 740 O O . VAL A 1 96 ? 4.915 -10.300 -3.181 1.00 96.00 96 VAL A O 1
ATOM 743 N N . VAL A 1 97 ? 2.770 -10.822 -2.829 1.00 96.19 97 VAL A N 1
ATOM 744 C CA . VAL A 1 97 ? 2.658 -11.757 -3.963 1.00 96.19 97 VAL A CA 1
ATOM 745 C C . VAL A 1 97 ? 3.083 -11.114 -5.285 1.00 96.19 97 VAL A C 1
ATOM 747 O O . VAL A 1 97 ? 3.751 -11.753 -6.096 1.00 96.19 97 VAL A O 1
ATOM 750 N N . PHE A 1 98 ? 2.725 -9.850 -5.515 1.00 94.62 98 PHE A N 1
ATOM 751 C CA . PHE A 1 98 ? 3.028 -9.177 -6.776 1.00 94.62 98 PHE A CA 1
ATOM 752 C C . PHE A 1 98 ? 4.424 -8.548 -6.823 1.00 94.62 98 PHE A C 1
ATOM 754 O O . PHE A 1 98 ? 4.978 -8.423 -7.916 1.00 94.62 98 PHE A O 1
ATOM 761 N N . TRP A 1 99 ? 5.003 -8.155 -5.691 1.00 93.94 99 TRP A N 1
ATOM 762 C CA . TRP A 1 99 ? 6.350 -7.583 -5.655 1.00 93.94 99 TRP A CA 1
ATOM 763 C C . TRP A 1 99 ? 7.450 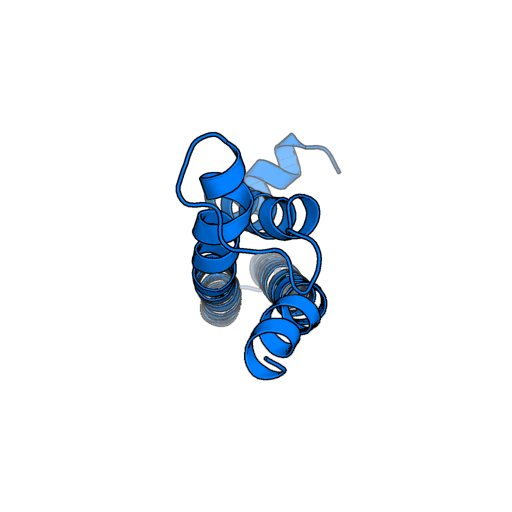-8.624 -5.437 1.00 93.94 99 TRP A C 1
ATOM 765 O O . TRP A 1 99 ? 8.591 -8.378 -5.824 1.00 93.94 99 TRP A O 1
ATOM 775 N N . LEU A 1 100 ? 7.121 -9.803 -4.899 1.00 92.31 100 LEU A N 1
ATOM 776 C CA . LEU A 1 100 ? 8.083 -10.884 -4.670 1.00 92.31 100 LEU A CA 1
ATOM 777 C C . LEU A 1 100 ? 8.894 -11.246 -5.928 1.00 92.31 100 LEU A C 1
ATOM 779 O O . LEU A 1 100 ? 10.115 -11.299 -5.814 1.00 92.31 100 LEU A O 1
ATOM 783 N N . PRO A 1 101 ? 8.296 -11.418 -7.130 1.00 90.75 101 PRO A N 1
ATOM 784 C CA . PRO A 1 101 ? 9.060 -11.776 -8.326 1.00 90.75 101 PRO A CA 1
ATOM 785 C C . PRO A 1 101 ? 10.054 -10.691 -8.745 1.00 90.75 101 PRO A C 1
ATOM 787 O O . PRO A 1 101 ? 11.144 -11.002 -9.215 1.00 90.75 101 PRO A O 1
ATOM 790 N N . TYR A 1 102 ? 9.689 -9.417 -8.564 1.00 89.44 102 TYR A N 1
ATOM 791 C CA . TYR A 1 102 ? 10.576 -8.296 -8.865 1.00 89.44 102 TYR A CA 1
ATOM 792 C C . TYR A 1 102 ? 11.786 -8.299 -7.927 1.00 89.44 102 TYR A C 1
ATOM 794 O O . TYR A 1 102 ? 12.920 -8.263 -8.395 1.00 89.44 102 TYR A O 1
ATOM 802 N N . PHE A 1 103 ? 11.555 -8.413 -6.614 1.00 88.56 103 PHE A N 1
ATOM 803 C CA . PHE A 1 103 ? 12.641 -8.433 -5.634 1.00 88.56 103 PHE A CA 1
ATOM 804 C C . PHE A 1 103 ? 13.516 -9.684 -5.748 1.00 88.56 103 PHE A C 1
ATOM 806 O O . PHE A 1 103 ? 14.731 -9.572 -5.658 1.00 88.56 103 PHE A O 1
ATOM 813 N N . MET A 1 104 ? 12.937 -10.858 -6.011 1.00 88.19 104 MET A N 1
ATOM 814 C CA . MET A 1 104 ? 13.713 -12.074 -6.284 1.00 88.19 104 MET A CA 1
ATOM 815 C C . MET A 1 104 ? 14.598 -11.924 -7.526 1.00 88.19 104 MET A C 1
ATOM 817 O O . MET A 1 104 ? 15.730 -12.397 -7.520 1.00 88.19 104 MET A O 1
ATOM 821 N N . GLY A 1 105 ? 14.116 -11.225 -8.559 1.00 83.69 105 GLY A N 1
ATOM 822 C CA . GLY A 1 105 ? 14.905 -10.922 -9.753 1.00 83.69 105 GLY A CA 1
ATOM 823 C C . GLY A 1 105 ? 16.147 -10.069 -9.477 1.00 83.69 105 GLY A C 1
ATOM 824 O O . GLY A 1 105 ? 17.132 -10.222 -10.185 1.00 83.69 105 GLY A O 1
ATOM 825 N N . LEU A 1 106 ? 16.136 -9.232 -8.432 1.00 78.75 106 LEU A N 1
ATOM 826 C CA . LEU A 1 106 ? 17.304 -8.434 -8.030 1.00 78.75 106 LEU A CA 1
ATOM 827 C C . LEU A 1 106 ? 18.395 -9.261 -7.335 1.00 78.75 106 LEU A C 1
ATOM 829 O O . LEU A 1 106 ? 19.544 -8.843 -7.312 1.00 78.75 106 LEU A O 1
ATOM 833 N N . TRP A 1 107 ? 18.047 -10.407 -6.742 1.00 72.56 107 TRP A N 1
ATOM 834 C CA . TRP A 1 107 ? 19.015 -11.298 -6.086 1.00 72.56 107 TRP A CA 1
ATOM 835 C C . TRP A 1 107 ? 19.656 -12.310 -7.045 1.00 72.56 107 TRP A C 1
ATOM 837 O O . TRP A 1 107 ? 20.644 -12.938 -6.679 1.00 72.56 107 TRP A O 1
ATOM 847 N N . GLY A 1 108 ? 19.072 -12.512 -8.231 1.00 62.09 108 GLY A N 1
ATOM 848 C CA . GLY A 1 108 ? 19.525 -13.488 -9.228 1.00 62.09 108 GLY A CA 1
ATOM 849 C C . GLY A 1 108 ? 20.531 -12.960 -10.259 1.00 62.09 108 GLY A C 1
ATOM 850 O O . GLY A 1 108 ? 20.821 -13.683 -11.210 1.00 62.09 108 GLY A O 1
ATOM 851 N N . THR A 1 109 ? 21.019 -11.728 -10.095 1.00 52.41 109 THR A N 1
ATOM 852 C CA . THR A 1 109 ? 22.094 -11.093 -10.884 1.00 52.41 109 THR A CA 1
ATOM 853 C C . THR A 1 109 ? 23.376 -11.027 -10.074 1.00 52.41 109 THR A C 1
ATOM 855 O O . THR A 1 109 ? 24.449 -11.302 -10.647 1.00 52.41 109 THR A O 1
#